Protein AF-W7CV88-F1 (afdb_monomer)

Structure (mmCIF, N/CA/C/O backbone):
data_AF-W7CV88-F1
#
_entry.id   AF-W7CV88-F1
#
loop_
_atom_site.group_PDB
_atom_site.id
_atom_site.type_symbol
_atom_site.label_atom_id
_atom_site.label_alt_id
_atom_site.label_comp_id
_atom_site.label_asym_id
_atom_site.label_entity_id
_atom_site.label_seq_id
_atom_site.pdbx_PDB_ins_code
_atom_site.Cartn_x
_atom_site.Cartn_y
_atom_site.Cartn_z
_atom_site.occupancy
_atom_site.B_iso_or_equiv
_atom_site.auth_seq_id
_atom_site.auth_comp_id
_atom_site.auth_asym_id
_atom_site.auth_atom_id
_atom_site.pdbx_PDB_model_num
ATOM 1 N N . MET A 1 1 ? -15.916 6.526 37.277 1.00 39.06 1 MET A N 1
ATOM 2 C CA . MET A 1 1 ? -16.493 6.506 35.914 1.00 39.06 1 MET A CA 1
ATOM 3 C C . MET A 1 1 ?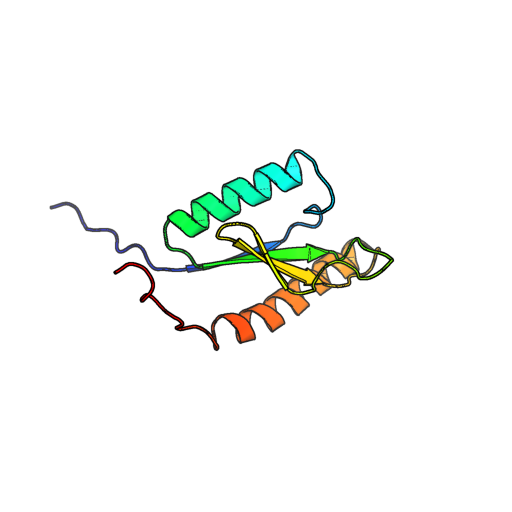 -15.337 6.392 34.941 1.00 39.06 1 MET A C 1
ATOM 5 O O . MET A 1 1 ? -14.360 7.098 35.146 1.00 39.06 1 MET A O 1
ATOM 9 N N . ILE A 1 2 ? -15.404 5.495 33.959 1.00 57.34 2 ILE A N 1
ATOM 10 C CA . ILE A 1 2 ? -14.391 5.403 32.898 1.00 57.34 2 ILE A CA 1
ATOM 11 C C . ILE A 1 2 ? -14.908 6.252 31.739 1.00 57.34 2 ILE A C 1
ATOM 13 O O . ILE A 1 2 ? -16.024 6.016 31.276 1.00 57.34 2 ILE A O 1
ATOM 17 N N . GLU A 1 3 ? -14.143 7.252 31.299 1.00 54.28 3 GLU A N 1
ATOM 18 C CA . GLU A 1 3 ? -14.485 7.989 3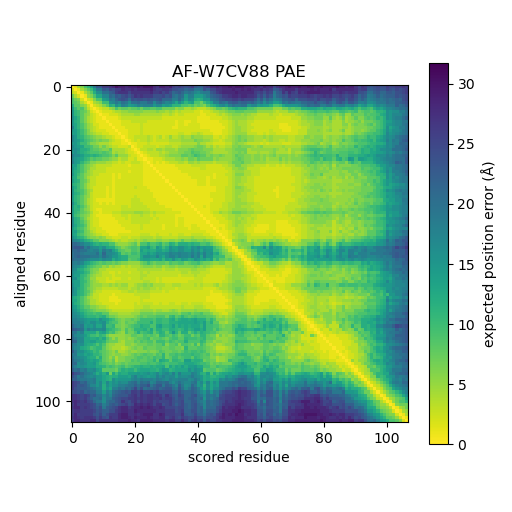0.083 1.00 54.28 3 GLU A CA 1
ATOM 19 C C . GLU A 1 3 ? -14.459 7.025 28.895 1.0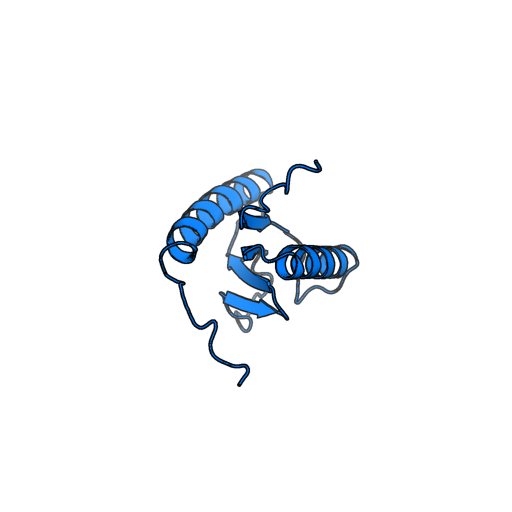0 54.28 3 GLU A C 1
ATOM 21 O O . GLU A 1 3 ? -13.439 6.404 28.598 1.00 54.28 3 GLU A O 1
ATOM 26 N N . ALA A 1 4 ? -15.593 6.887 28.210 1.00 59.00 4 ALA A N 1
ATOM 27 C CA . ALA A 1 4 ? -15.657 6.135 26.970 1.00 59.00 4 ALA A CA 1
ATOM 28 C C . ALA A 1 4 ? -14.926 6.928 25.878 1.00 59.00 4 ALA A C 1
ATOM 30 O O . ALA A 1 4 ? -15.513 7.804 25.237 1.00 59.00 4 ALA A O 1
ATOM 31 N N . THR A 1 5 ? -13.639 6.635 25.675 1.00 64.12 5 THR A N 1
ATOM 32 C CA . THR A 1 5 ? -12.825 7.244 24.618 1.00 64.12 5 THR A CA 1
ATOM 33 C C . THR A 1 5 ? -13.494 6.994 23.270 1.00 64.12 5 THR A C 1
ATOM 35 O O . THR A 1 5 ? -13.497 5.875 22.755 1.00 64.12 5 THR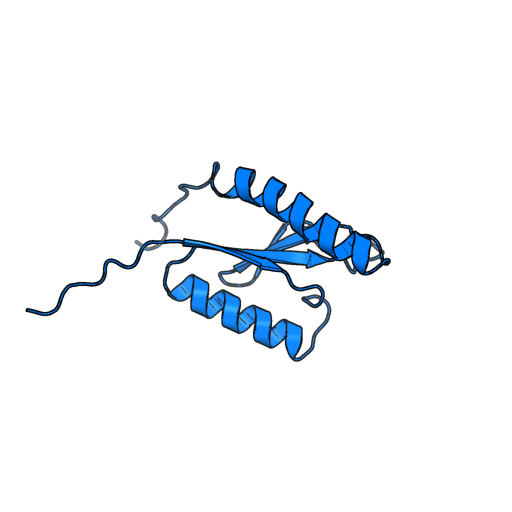 A O 1
ATOM 38 N N . THR A 1 6 ? -14.104 8.029 22.693 1.00 68.06 6 THR A N 1
ATOM 39 C CA . THR A 1 6 ? -14.875 7.897 21.455 1.00 68.06 6 THR A CA 1
ATOM 40 C C . THR A 1 6 ? -13.931 7.641 20.284 1.00 68.06 6 THR A C 1
ATOM 42 O O . THR A 1 6 ? -13.278 8.550 19.767 1.00 68.06 6 THR A O 1
ATOM 45 N N . PHE A 1 7 ? -13.847 6.379 19.852 1.00 74.56 7 PHE A N 1
ATOM 46 C CA . PHE A 1 7 ? -13.011 5.966 18.726 1.00 74.56 7 PHE A CA 1
ATOM 47 C C . PHE A 1 7 ? -13.485 6.621 17.424 1.00 74.56 7 PHE A C 1
ATOM 49 O O . PHE A 1 7 ? -14.389 6.151 16.731 1.00 74.56 7 PHE A O 1
ATOM 56 N N . ARG A 1 8 ? -12.851 7.741 17.073 1.00 86.31 8 ARG A N 1
ATOM 57 C CA . ARG A 1 8 ? -13.119 8.460 15.831 1.00 86.31 8 ARG A CA 1
ATOM 58 C C . ARG A 1 8 ? -12.669 7.620 14.638 1.00 86.31 8 ARG A C 1
ATOM 60 O O . ARG A 1 8 ? -11.491 7.305 14.499 1.00 86.31 8 ARG A O 1
ATOM 67 N N . LYS A 1 9 ? -13.584 7.345 13.707 1.00 89.12 9 LYS A N 1
ATOM 68 C CA . LYS A 1 9 ? -13.250 6.725 12.420 1.00 89.12 9 LYS A CA 1
ATOM 69 C C . LYS A 1 9 ? -12.309 7.627 11.606 1.00 89.12 9 LYS A C 1
ATOM 71 O O . LYS A 1 9 ? -12.672 8.746 11.241 1.00 89.12 9 LYS A O 1
ATOM 76 N N . LEU A 1 10 ? -11.103 7.133 11.321 1.00 91.31 10 LEU A N 1
ATOM 77 C CA . LEU A 1 10 ? -10.071 7.841 10.557 1.00 91.31 10 LEU A CA 1
ATOM 78 C C . LEU A 1 10 ? -10.039 7.406 9.084 1.00 91.31 10 LEU A C 1
ATOM 80 O O . LEU A 1 10 ? -10.470 6.307 8.735 1.00 91.31 10 LEU A O 1
ATOM 84 N N . ASN A 1 11 ? -9.493 8.275 8.227 1.00 89.56 11 ASN A N 1
ATOM 85 C CA . ASN A 1 11 ? -9.149 7.966 6.837 1.00 89.56 11 ASN A CA 1
ATOM 86 C C . ASN A 1 11 ? -7.623 7.916 6.719 1.00 89.56 11 ASN A C 1
ATOM 88 O O . ASN A 1 11 ? -6.962 8.953 6.796 1.00 89.56 11 ASN A O 1
ATOM 92 N N . ILE A 1 12 ? -7.074 6.717 6.555 1.00 91.31 12 ILE A N 1
ATOM 93 C CA . ILE A 1 12 ? -5.643 6.435 6.633 1.00 91.31 12 ILE A CA 1
ATOM 94 C C . ILE A 1 12 ? -5.133 6.102 5.231 1.00 91.31 12 ILE A C 1
ATOM 96 O O . ILE A 1 12 ? -5.638 5.201 4.563 1.00 91.31 12 ILE A O 1
ATOM 100 N N . LEU A 1 13 ? -4.125 6.852 4.783 1.00 92.06 13 LEU A N 1
ATOM 101 C CA . LEU A 1 13 ? -3.398 6.578 3.548 1.00 92.06 13 LEU A CA 1
ATOM 102 C C . LEU A 1 13 ? -2.057 5.943 3.912 1.00 92.06 13 LEU A C 1
ATOM 104 O O . LEU A 1 13 ? -1.139 6.643 4.336 1.00 92.06 13 LEU A O 1
ATOM 108 N N . MET A 1 14 ? -1.948 4.634 3.725 1.00 93.19 14 MET A N 1
ATOM 109 C CA . MET A 1 14 ? -0.673 3.929 3.794 1.00 93.19 14 MET A CA 1
ATOM 110 C C . MET A 1 14 ? 0.044 4.074 2.453 1.00 93.19 14 MET A C 1
ATOM 112 O O . MET A 1 14 ? -0.590 4.126 1.399 1.00 93.19 14 MET A O 1
ATOM 116 N N . VAL A 1 15 ? 1.370 4.173 2.481 1.00 90.81 15 VAL A N 1
ATOM 117 C CA . VAL A 1 15 ? 2.200 4.268 1.276 1.00 90.81 15 VAL A CA 1
ATOM 118 C C . VAL A 1 15 ? 3.318 3.250 1.411 1.00 90.81 15 VAL A C 1
ATOM 120 O O . VAL A 1 15 ? 4.160 3.390 2.295 1.00 90.81 15 VAL A O 1
ATOM 123 N N . SER A 1 16 ? 3.334 2.246 0.538 1.00 90.31 16 SER A N 1
ATOM 124 C CA . SER A 1 16 ? 4.446 1.302 0.432 1.00 90.31 16 SER A CA 1
ATOM 125 C C . SER A 1 16 ? 4.932 1.274 -1.001 1.00 90.31 16 SER A C 1
ATOM 127 O O . SER A 1 16 ? 4.138 1.113 -1.929 1.00 90.31 16 SER A O 1
ATOM 129 N N . ASP A 1 17 ? 6.243 1.405 -1.186 1.00 85.88 17 ASP A N 1
ATOM 130 C CA . ASP A 1 17 ? 6.826 1.125 -2.490 1.00 85.88 17 ASP A CA 1
ATOM 131 C C . ASP A 1 17 ? 6.645 -0.365 -2.794 1.00 85.88 17 ASP A C 1
ATOM 133 O O . ASP A 1 17 ? 6.231 -0.682 -3.895 1.00 85.88 17 ASP A O 1
ATOM 137 N N . ASP A 1 18 ? 6.864 -1.270 -1.835 1.00 86.12 18 ASP A N 1
ATOM 138 C CA . ASP A 1 18 ? 6.800 -2.720 -2.054 1.00 86.12 18 ASP A CA 1
ATOM 139 C C . ASP A 1 18 ? 5.437 -3.319 -1.663 1.00 86.12 18 ASP A C 1
ATOM 141 O O . ASP A 1 18 ? 4.971 -3.142 -0.532 1.00 86.12 18 ASP A O 1
ATOM 145 N N . PHE A 1 19 ? 4.780 -3.983 -2.618 1.00 88.75 19 PHE A N 1
ATOM 146 C CA . PHE A 1 19 ? 3.481 -4.644 -2.463 1.00 88.75 19 PHE A CA 1
ATOM 147 C C . PHE A 1 19 ? 3.196 -5.592 -3.649 1.00 88.75 19 PHE A C 1
ATOM 149 O O . PHE A 1 19 ? 3.924 -5.580 -4.649 1.00 88.75 19 PHE A O 1
ATOM 156 N N . TYR A 1 20 ? 2.112 -6.375 -3.570 1.00 81.44 20 TYR A N 1
ATOM 157 C CA . TYR A 1 20 ? 1.686 -7.314 -4.617 1.00 81.44 20 TYR A CA 1
ATOM 158 C C . TYR A 1 20 ? 1.654 -6.668 -6.022 1.00 81.44 20 TYR A C 1
ATOM 160 O O . TYR A 1 20 ? 1.088 -5.577 -6.198 1.00 81.44 20 TYR A O 1
ATOM 168 N N . PRO A 1 21 ? 2.277 -7.317 -7.027 1.00 79.81 21 PRO A N 1
ATOM 169 C CA . PRO A 1 21 ? 2.503 -8.764 -7.132 1.00 79.81 21 PRO A CA 1
ATOM 170 C C . PRO A 1 21 ? 3.825 -9.248 -6.521 1.00 79.81 21 PRO A C 1
ATOM 172 O O . PRO A 1 21 ? 4.076 -10.448 -6.475 1.00 79.81 21 PRO A O 1
ATOM 175 N N . ARG A 1 22 ? 4.682 -8.338 -6.042 1.00 82.62 22 ARG A N 1
ATOM 176 C CA . ARG A 1 22 ? 5.922 -8.724 -5.367 1.00 82.62 22 ARG A CA 1
ATOM 177 C C . ARG A 1 22 ? 5.600 -9.325 -4.009 1.00 82.62 22 ARG A C 1
ATOM 179 O O . ARG A 1 22 ? 5.137 -8.628 -3.108 1.00 82.62 22 ARG A O 1
ATOM 186 N N . VAL A 1 23 ? 5.860 -10.619 -3.875 1.00 82.69 23 VAL A N 1
ATOM 187 C CA . VAL A 1 23 ? 5.748 -11.328 -2.603 1.00 82.69 23 VAL A CA 1
ATOM 188 C C . VAL A 1 23 ? 7.039 -11.127 -1.812 1.00 82.69 23 VAL A C 1
ATOM 190 O O . VAL A 1 23 ? 8.137 -11.299 -2.336 1.00 82.69 23 VAL A O 1
ATOM 193 N N . GLY A 1 24 ? 6.904 -10.758 -0.542 1.00 89.12 24 GLY A N 1
ATOM 194 C CA . GLY A 1 24 ? 8.020 -10.528 0.367 1.00 89.12 24 GLY A CA 1
ATOM 195 C C . GLY A 1 24 ? 7.526 -10.117 1.751 1.00 89.12 24 GLY A C 1
ATOM 196 O O . GLY A 1 24 ? 6.359 -9.759 1.920 1.00 89.12 24 GLY A O 1
ATOM 197 N N . GLY A 1 25 ? 8.417 -10.143 2.747 1.00 91.12 25 GLY A N 1
ATOM 198 C CA . GLY A 1 25 ? 8.057 -9.838 4.138 1.00 91.12 25 GLY A CA 1
ATOM 199 C C . GLY A 1 25 ? 7.445 -8.444 4.325 1.00 91.12 25 GLY A C 1
ATOM 200 O O . GLY A 1 25 ? 6.519 -8.287 5.114 1.00 91.12 25 GLY A O 1
ATOM 201 N N . ILE A 1 26 ? 7.892 -7.450 3.544 1.00 91.88 26 ILE A N 1
ATOM 202 C CA . ILE A 1 26 ? 7.329 -6.090 3.562 1.00 91.88 26 ILE A CA 1
ATOM 203 C C . ILE A 1 26 ? 5.884 -6.095 3.047 1.00 91.88 26 ILE A C 1
ATOM 205 O O . ILE A 1 26 ? 5.008 -5.549 3.711 1.00 91.88 26 ILE A O 1
ATOM 209 N N . ALA A 1 27 ? 5.616 -6.735 1.904 1.00 91.56 27 ALA A N 1
ATOM 210 C CA . ALA A 1 27 ? 4.275 -6.801 1.323 1.00 91.56 27 ALA A CA 1
ATOM 211 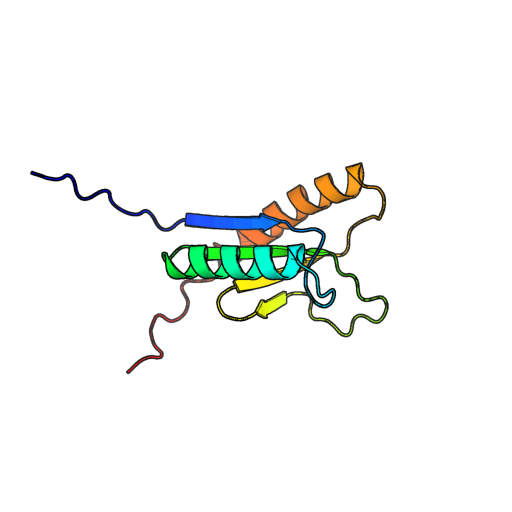C C . ALA A 1 27 ? 3.273 -7.500 2.261 1.00 91.56 27 ALA A C 1
ATOM 213 O O . ALA A 1 27 ? 2.180 -6.978 2.483 1.00 91.56 27 ALA A O 1
ATOM 214 N N . ALA A 1 28 ? 3.676 -8.623 2.869 1.00 92.69 28 ALA A N 1
ATOM 215 C CA . ALA A 1 28 ? 2.866 -9.341 3.854 1.00 92.69 28 ALA A CA 1
ATOM 216 C C . ALA A 1 28 ? 2.596 -8.486 5.106 1.00 92.69 28 ALA A C 1
ATOM 218 O O . ALA A 1 28 ? 1.449 -8.321 5.512 1.00 92.69 28 ALA A O 1
ATOM 219 N N . HIS A 1 29 ? 3.633 -7.868 5.681 1.00 94.44 29 HIS A N 1
ATOM 220 C CA . HIS A 1 29 ? 3.499 -7.011 6.863 1.00 94.44 29 HIS A CA 1
ATOM 221 C C . HIS A 1 29 ? 2.604 -5.786 6.610 1.00 94.44 29 HIS A C 1
ATOM 223 O O . HIS A 1 29 ? 1.763 -5.442 7.441 1.00 94.44 29 HIS A O 1
ATOM 229 N N . VAL A 1 30 ? 2.740 -5.151 5.440 1.00 94.69 30 VAL A N 1
ATOM 230 C CA . VAL A 1 30 ? 1.884 -4.037 5.015 1.00 94.69 30 VAL A CA 1
ATOM 231 C C . VAL A 1 30 ? 0.430 -4.484 4.867 1.00 94.69 30 VAL A C 1
ATOM 233 O O . VAL A 1 30 ? -0.455 -3.743 5.297 1.00 94.69 30 VAL A O 1
ATOM 236 N N . LEU A 1 31 ? 0.166 -5.669 4.303 1.00 93.62 31 LEU A N 1
ATOM 237 C CA . LEU A 1 31 ? -1.191 -6.206 4.187 1.00 93.62 31 LEU A CA 1
ATOM 238 C C . LEU A 1 31 ? -1.813 -6.461 5.568 1.00 93.62 31 LEU A C 1
ATOM 240 O O . LEU A 1 31 ? -2.900 -5.954 5.834 1.00 93.62 31 LEU A O 1
ATOM 244 N N . GLU A 1 32 ? -1.118 -7.165 6.463 1.00 95.12 32 GLU A N 1
ATOM 245 C CA . GLU A 1 32 ? -1.653 -7.508 7.789 1.00 95.12 32 GLU A CA 1
ATOM 246 C C . GLU A 1 32 ? -1.878 -6.276 8.682 1.00 95.12 32 GLU A C 1
ATOM 248 O O . GLU A 1 32 ? -2.930 -6.158 9.311 1.00 95.12 32 GLU A O 1
ATOM 253 N N . ILE A 1 33 ? -0.976 -5.284 8.661 1.00 96.00 33 ILE A N 1
ATOM 254 C CA . ILE A 1 33 ? -1.227 -3.999 9.337 1.00 96.00 33 ILE A CA 1
ATOM 255 C C . ILE A 1 33 ? -2.434 -3.281 8.721 1.00 96.00 33 ILE A C 1
ATOM 257 O O . ILE A 1 33 ? -3.292 -2.781 9.450 1.00 96.00 33 ILE A O 1
ATOM 261 N N . SER A 1 34 ? -2.532 -3.236 7.388 1.00 95.00 34 SER A N 1
ATOM 262 C CA . SER A 1 34 ? -3.650 -2.571 6.707 1.00 95.00 34 SER A CA 1
ATOM 263 C C . SER A 1 34 ? -4.995 -3.221 7.057 1.00 95.00 34 SER A C 1
ATOM 265 O O . SER A 1 34 ? -5.970 -2.510 7.312 1.00 95.00 34 SER A O 1
ATOM 267 N N . LYS A 1 35 ? -5.041 -4.560 7.127 1.00 94.62 35 LYS A N 1
ATOM 268 C CA . LYS A 1 35 ? -6.204 -5.343 7.569 1.00 94.62 35 LYS A CA 1
ATOM 269 C C . LYS A 1 35 ? -6.588 -5.019 9.004 1.00 94.62 35 LYS A C 1
ATOM 271 O O . LYS A 1 35 ? -7.736 -4.649 9.235 1.00 94.62 35 LYS A O 1
ATOM 276 N N . ALA A 1 36 ? -5.642 -5.107 9.941 1.00 95.44 36 ALA A N 1
ATOM 277 C CA . ALA A 1 36 ? -5.892 -4.862 11.360 1.00 95.44 36 ALA A CA 1
ATOM 278 C C . ALA A 1 36 ? -6.437 -3.443 11.599 1.00 95.44 36 ALA A C 1
ATOM 280 O O . ALA A 1 36 ? -7.457 -3.264 12.262 1.00 95.44 36 ALA A O 1
ATOM 281 N N . ILE A 1 37 ? -5.832 -2.428 10.972 1.00 93.94 37 ILE A N 1
ATOM 282 C CA . ILE A 1 37 ? -6.312 -1.039 11.038 1.00 93.94 37 ILE A CA 1
ATOM 283 C C . ILE A 1 37 ? -7.724 -0.908 10.435 1.00 93.94 37 ILE A C 1
ATOM 285 O O . ILE A 1 37 ? -8.558 -0.180 10.977 1.00 93.94 37 ILE A O 1
ATOM 289 N N . SER A 1 38 ? -8.028 -1.620 9.344 1.00 92.69 38 SER A N 1
ATOM 290 C CA . SER A 1 38 ? -9.373 -1.623 8.756 1.00 92.69 38 SER A CA 1
ATOM 291 C C . SER A 1 38 ? -10.409 -2.336 9.635 1.00 92.69 38 SER A C 1
ATOM 293 O O . SER A 1 38 ? -11.561 -1.905 9.685 1.00 92.69 38 SER A O 1
ATOM 295 N N . GLN A 1 39 ? -10.019 -3.405 10.335 1.00 92.00 39 GLN A N 1
ATOM 296 C CA . GLN A 1 39 ? -10.869 -4.159 11.268 1.00 92.00 39 GLN A CA 1
ATOM 297 C C . GLN A 1 39 ? -11.194 -3.354 12.536 1.00 92.00 39 GLN A C 1
ATOM 299 O O . GLN A 1 39 ? -12.300 -3.466 13.054 1.00 92.00 39 GLN A O 1
ATOM 304 N N . LEU A 1 40 ? -10.312 -2.437 12.954 1.00 91.88 40 LEU A N 1
ATOM 305 C CA . LEU A 1 40 ? -10.599 -1.399 13.962 1.00 91.88 40 LEU A CA 1
ATOM 306 C C . LEU A 1 40 ? -11.599 -0.319 13.472 1.00 91.88 40 LEU A C 1
ATOM 308 O O . LEU A 1 40 ? -11.788 0.717 14.109 1.00 91.88 40 LEU A O 1
ATOM 312 N N . GLY A 1 41 ? -12.242 -0.526 12.318 1.00 91.06 41 GLY A N 1
ATOM 313 C CA . GLY A 1 41 ? -13.298 0.328 11.772 1.00 91.06 41 GLY A CA 1
ATOM 314 C C . GLY A 1 41 ? -12.802 1.554 11.000 1.00 91.06 41 GLY A C 1
ATOM 315 O O . GLY A 1 41 ? -13.623 2.347 10.523 1.00 91.06 41 GLY A O 1
ATOM 316 N N . HIS A 1 42 ? -11.489 1.737 10.846 1.00 91.25 42 HIS A N 1
ATOM 317 C CA . HIS A 1 42 ? -10.907 2.839 10.077 1.00 91.25 42 HIS A CA 1
ATOM 318 C C . HIS A 1 42 ? -10.954 2.575 8.564 1.00 91.25 42 HIS A C 1
ATOM 320 O O . HIS A 1 42 ? -10.975 1.437 8.110 1.00 91.25 42 HIS A O 1
ATOM 326 N N . ASN A 1 43 ? -10.972 3.636 7.755 1.00 90.06 43 ASN A N 1
ATOM 327 C CA . ASN A 1 43 ? -10.887 3.508 6.300 1.00 90.06 43 ASN A CA 1
ATOM 328 C C . ASN A 1 43 ? -9.412 3.486 5.884 1.00 90.06 43 ASN A C 1
ATOM 330 O O . ASN A 1 43 ? -8.741 4.514 6.003 1.00 90.06 43 ASN A O 1
ATOM 334 N N . VAL A 1 44 ? -8.920 2.358 5.368 1.00 92.38 44 VAL A N 1
ATOM 335 C CA . VAL A 1 44 ? -7.528 2.212 4.914 1.00 92.38 44 VAL A CA 1
ATOM 336 C C . VAL A 1 44 ? -7.450 2.203 3.389 1.00 92.38 44 VAL A C 1
ATOM 338 O O . VAL A 1 44 ? -8.160 1.460 2.713 1.00 92.38 44 VAL A O 1
ATOM 341 N N . VAL A 1 45 ? -6.559 3.030 2.844 1.00 93.19 45 VAL A N 1
ATOM 342 C CA . VAL A 1 45 ? -6.164 3.004 1.433 1.00 93.19 45 VAL A CA 1
ATOM 343 C C . VAL A 1 45 ? -4.658 2.805 1.365 1.00 93.19 45 VAL A C 1
ATOM 345 O O . VAL A 1 45 ? -3.908 3.614 1.912 1.00 93.19 45 VAL A O 1
ATOM 348 N N . LEU A 1 46 ? -4.213 1.768 0.663 1.00 93.00 46 LEU A N 1
ATOM 349 C CA . LEU A 1 46 ? -2.805 1.516 0.396 1.00 93.00 46 LEU A CA 1
ATOM 350 C C . LEU A 1 46 ? -2.426 2.062 -0.982 1.00 93.00 46 LEU A C 1
ATOM 352 O O . LEU A 1 46 ? -2.932 1.610 -2.004 1.00 93.00 46 LEU A O 1
ATOM 356 N N . LEU A 1 47 ? -1.510 3.022 -1.016 1.00 91.81 47 LEU A N 1
ATOM 357 C CA . LEU A 1 47 ? -0.923 3.558 -2.236 1.00 91.81 47 LEU A CA 1
ATOM 358 C C . LEU A 1 47 ? 0.403 2.849 -2.527 1.00 91.81 47 LEU A C 1
ATOM 360 O O . LEU A 1 47 ? 1.316 2.889 -1.702 1.00 91.81 47 LEU A O 1
ATOM 364 N N . THR A 1 48 ? 0.526 2.251 -3.709 1.00 91.31 48 THR A N 1
ATOM 365 C CA . THR A 1 48 ? 1.742 1.539 -4.125 1.00 91.31 48 THR A CA 1
ATOM 366 C C . THR A 1 48 ? 2.131 1.826 -5.577 1.00 91.31 48 THR A C 1
ATOM 368 O O . THR A 1 48 ? 1.410 2.503 -6.318 1.00 91.31 48 THR A O 1
ATOM 371 N N . LYS A 1 49 ? 3.321 1.382 -5.980 1.00 87.88 49 LYS A N 1
ATOM 372 C CA . LYS A 1 49 ? 3.863 1.574 -7.326 1.00 87.88 49 LYS A CA 1
ATOM 373 C C . LYS A 1 49 ? 3.266 0.549 -8.301 1.00 87.88 49 LYS A C 1
ATOM 375 O O . LYS A 1 49 ? 3.071 -0.612 -7.960 1.00 87.88 49 LYS A O 1
ATOM 380 N N . ILE A 1 50 ? 3.013 0.964 -9.546 1.00 83.69 50 ILE A N 1
ATOM 381 C CA . ILE A 1 50 ? 2.837 0.008 -10.654 1.00 83.69 50 ILE A CA 1
ATOM 382 C C . ILE A 1 50 ? 4.207 -0.615 -10.951 1.00 83.69 50 ILE A C 1
ATOM 384 O O . ILE A 1 50 ? 5.114 0.088 -11.402 1.00 83.69 50 ILE A O 1
ATOM 388 N N . TYR A 1 51 ? 4.352 -1.911 -10.671 1.00 72.81 51 TYR A N 1
ATOM 389 C CA . TYR A 1 51 ? 5.536 -2.710 -11.026 1.00 72.81 51 TYR A CA 1
ATOM 390 C C . TYR A 1 51 ? 5.441 -3.424 -12.359 1.00 72.81 51 TYR A C 1
ATOM 392 O O . TYR A 1 51 ? 6.436 -3.944 -12.852 1.00 72.81 51 TYR A O 1
ATOM 400 N N . ASP A 1 52 ? 4.238 -3.451 -12.898 1.00 67.12 52 ASP A N 1
ATOM 401 C CA . ASP A 1 52 ? 3.873 -4.197 -14.074 1.00 67.12 52 ASP A CA 1
ATOM 402 C C . ASP A 1 52 ? 4.313 -3.450 -15.351 1.00 67.12 52 ASP A C 1
ATOM 404 O O . ASP A 1 52 ? 3.867 -2.315 -15.562 1.00 67.12 52 ASP A O 1
ATOM 408 N N . PRO A 1 53 ? 5.191 -4.038 -16.190 1.00 62.06 53 PRO A N 1
ATOM 409 C CA . PRO A 1 53 ? 5.536 -3.478 -17.493 1.00 62.06 53 PRO A CA 1
ATOM 410 C C . PRO A 1 53 ? 4.427 -3.667 -18.546 1.00 62.06 53 PRO A C 1
ATOM 412 O O . PRO A 1 53 ? 4.409 -2.931 -19.533 1.00 62.06 53 PRO A O 1
ATOM 415 N N . HIS A 1 54 ? 3.512 -4.618 -18.340 1.00 67.25 54 HIS A N 1
ATOM 416 C CA . HIS A 1 54 ? 2.478 -5.051 -19.285 1.00 67.25 54 HIS A CA 1
ATOM 417 C C . HIS A 1 54 ? 1.087 -4.449 -18.998 1.00 67.25 54 HIS A C 1
ATOM 419 O O . HIS A 1 54 ? 0.246 -4.420 -19.892 1.00 67.25 54 HIS A O 1
ATOM 425 N N . HIS A 1 55 ? 0.882 -3.854 -17.816 1.00 65.69 55 HIS A N 1
ATOM 426 C CA . HIS A 1 55 ? -0.381 -3.237 -17.358 1.00 65.69 55 HIS A CA 1
ATOM 427 C C . HIS A 1 55 ? -1.564 -4.211 -17.208 1.00 65.69 55 HIS A C 1
ATOM 429 O O . HIS A 1 55 ? -2.721 -3.815 -17.343 1.00 65.69 55 HIS A O 1
ATOM 435 N N . GLU A 1 56 ? -1.269 -5.464 -16.883 1.00 72.25 56 GLU A N 1
ATOM 436 C CA . GLU A 1 56 ? -2.231 -6.507 -16.525 1.00 72.25 56 GLU A CA 1
ATOM 437 C C . GLU A 1 56 ? -2.895 -6.219 -15.165 1.00 72.25 56 GLU A C 1
ATOM 439 O O . GLU A 1 56 ? -4.069 -6.527 -14.958 1.00 72.25 56 GLU A O 1
ATOM 444 N N . LEU A 1 57 ? -2.172 -5.582 -14.235 1.00 77.31 57 LEU A N 1
ATOM 445 C CA . LEU A 1 57 ? -2.690 -5.246 -12.909 1.00 77.31 57 LEU A CA 1
ATOM 446 C C . LEU A 1 57 ? -3.534 -3.960 -12.884 1.00 77.31 57 LEU A C 1
ATOM 448 O O . LEU A 1 57 ? -3.089 -2.908 -13.360 1.00 77.31 57 LEU A O 1
ATOM 452 N N . PRO A 1 58 ? -4.700 -3.978 -12.209 1.00 84.06 58 PRO A N 1
ATOM 453 C CA . PRO A 1 58 ? -5.574 -2.819 -12.121 1.00 84.06 58 PRO A CA 1
ATOM 454 C C . PRO A 1 58 ? -4.939 -1.664 -11.329 1.00 84.06 58 PRO A C 1
ATOM 456 O O . PRO A 1 58 ? -4.231 -1.851 -10.329 1.00 84.06 58 PRO A O 1
ATOM 459 N N . GLU A 1 59 ? -5.261 -0.434 -11.748 1.00 86.50 59 GLU A N 1
ATOM 460 C CA . GLU A 1 59 ? -4.904 0.805 -11.037 1.00 86.50 59 GLU A CA 1
ATOM 461 C C . GLU A 1 59 ? -5.507 0.896 -9.626 1.00 86.50 59 GLU A C 1
ATOM 463 O O . GLU A 1 59 ? -5.025 1.672 -8.792 1.00 86.50 59 GLU A O 1
ATOM 468 N N . GLU A 1 60 ? -6.586 0.162 -9.373 1.00 89.12 60 GLU A N 1
ATOM 469 C CA . GLU A 1 60 ? -7.326 0.154 -8.120 1.00 89.12 60 GLU A CA 1
ATOM 470 C C . GLU A 1 60 ? -8.041 -1.188 -7.943 1.00 89.12 60 GLU A C 1
ATOM 472 O O . GLU A 1 60 ? -8.738 -1.636 -8.849 1.00 89.12 60 GLU A O 1
ATOM 477 N N . GLU A 1 61 ? -7.885 -1.810 -6.777 1.00 90.12 61 GLU A N 1
ATOM 478 C CA . GLU A 1 61 ? -8.550 -3.064 -6.410 1.00 90.12 61 GLU A CA 1
ATOM 479 C C . GLU A 1 61 ? -8.818 -3.129 -4.898 1.00 90.12 61 GLU A C 1
ATOM 481 O O . GLU A 1 61 ? -8.339 -2.296 -4.123 1.00 90.12 61 GLU A O 1
ATOM 486 N N . MET A 1 62 ? -9.574 -4.141 -4.475 1.00 89.50 62 MET A N 1
ATOM 487 C CA . MET A 1 62 ? -9.692 -4.533 -3.072 1.00 89.50 62 MET A CA 1
ATOM 488 C C . MET A 1 62 ? -8.876 -5.807 -2.856 1.00 89.50 62 MET A C 1
ATOM 490 O O . MET A 1 62 ? -9.139 -6.810 -3.512 1.00 89.50 62 MET A O 1
ATOM 494 N N . VAL A 1 63 ? -7.914 -5.767 -1.935 1.00 88.62 63 VAL A N 1
ATOM 495 C CA . VAL A 1 63 ? -7.216 -6.958 -1.433 1.00 88.62 63 VAL A CA 1
ATOM 496 C C . VAL A 1 63 ? -7.685 -7.163 -0.001 1.00 88.62 63 VAL A C 1
ATOM 498 O O . VAL A 1 63 ? -7.410 -6.335 0.871 1.00 88.62 63 VAL A O 1
ATOM 501 N N . ASP A 1 64 ? -8.452 -8.227 0.226 1.00 87.12 64 ASP A N 1
ATOM 502 C CA . ASP A 1 64 ? -9.199 -8.454 1.465 1.00 87.12 64 ASP A CA 1
ATOM 503 C C . ASP A 1 64 ? -10.065 -7.225 1.835 1.00 87.12 64 ASP A C 1
ATOM 505 O O . ASP A 1 64 ? -10.925 -6.801 1.062 1.00 87.12 64 ASP A O 1
ATOM 509 N N . THR A 1 65 ? -9.831 -6.611 2.997 1.00 85.56 65 THR A N 1
ATOM 510 C CA . THR A 1 65 ? -10.521 -5.391 3.456 1.00 85.56 65 THR A CA 1
ATOM 511 C C . THR A 1 65 ? -9.849 -4.091 2.999 1.00 85.56 65 THR A C 1
ATOM 513 O O . THR A 1 65 ? -10.349 -3.000 3.277 1.00 85.56 65 THR A O 1
ATOM 516 N N . VAL A 1 66 ? -8.718 -4.173 2.294 1.00 89.12 66 VAL A N 1
ATOM 517 C CA . VAL A 1 66 ? -7.820 -3.044 2.029 1.00 89.12 66 VAL A CA 1
ATOM 518 C C . VAL A 1 66 ? -7.972 -2.565 0.591 1.00 89.12 66 VAL A C 1
ATOM 520 O O . VAL A 1 66 ? -7.786 -3.322 -0.361 1.00 89.12 66 VAL A O 1
ATOM 523 N N . ARG A 1 67 ? -8.249 -1.270 0.410 1.00 91.06 67 ARG A N 1
ATOM 524 C CA . ARG A 1 67 ? -8.291 -0.661 -0.923 1.00 91.06 67 ARG A CA 1
ATOM 525 C C . ARG A 1 67 ? -6.881 -0.361 -1.414 1.00 91.06 67 ARG A C 1
ATOM 527 O O . ARG A 1 67 ? -6.239 0.570 -0.924 1.00 91.06 67 ARG A O 1
ATOM 534 N N . VAL A 1 68 ? -6.420 -1.113 -2.404 1.00 91.38 68 VAL A N 1
ATOM 535 C CA . VAL A 1 68 ? -5.090 -0.982 -2.999 1.00 91.38 68 VAL A CA 1
ATOM 536 C C . VAL A 1 68 ? -5.181 -0.098 -4.234 1.00 91.38 68 VAL A C 1
ATOM 538 O O . VAL A 1 68 ? -6.048 -0.257 -5.086 1.00 91.38 68 VAL A O 1
ATOM 541 N N . VAL A 1 69 ? -4.288 0.880 -4.315 1.00 91.06 69 VAL A N 1
ATOM 542 C CA . VAL A 1 69 ? -4.277 1.919 -5.338 1.00 91.06 69 VAL A CA 1
ATOM 543 C C . VAL A 1 69 ? -2.877 1.995 -5.918 1.00 91.06 69 VAL A C 1
ATOM 545 O O . VAL A 1 69 ? -1.941 2.461 -5.265 1.00 91.06 69 VAL A O 1
ATOM 548 N N . ARG A 1 70 ? -2.726 1.581 -7.172 1.00 88.75 70 ARG A N 1
ATOM 549 C CA . ARG A 1 70 ? -1.450 1.656 -7.875 1.00 88.75 70 ARG A CA 1
ATOM 550 C C . ARG A 1 70 ? -1.283 3.017 -8.545 1.00 88.75 70 ARG A C 1
ATOM 552 O O . ARG A 1 70 ? -2.243 3.668 -8.974 1.00 88.75 70 ARG A O 1
ATOM 559 N N . VAL A 1 71 ? -0.040 3.485 -8.610 1.00 87.81 71 VAL A N 1
ATOM 560 C CA . VAL A 1 71 ? 0.345 4.695 -9.341 1.00 87.81 71 VAL A CA 1
ATOM 561 C C . VAL A 1 71 ? 1.670 4.508 -10.072 1.00 87.81 71 VAL A C 1
ATOM 563 O O . VAL A 1 71 ? 2.660 4.048 -9.506 1.00 87.81 71 VAL A O 1
ATOM 566 N N . ARG A 1 72 ? 1.724 4.945 -11.335 1.00 84.06 72 ARG A N 1
ATOM 567 C CA . ARG A 1 72 ? 2.993 5.091 -12.062 1.00 84.06 72 ARG A CA 1
ATOM 568 C C . ARG A 1 72 ? 3.826 6.198 -11.404 1.00 84.06 72 ARG A C 1
ATOM 570 O O . ARG A 1 72 ? 3.335 7.323 -11.256 1.00 84.06 72 ARG A O 1
ATOM 577 N N . VAL A 1 73 ? 5.059 5.895 -11.01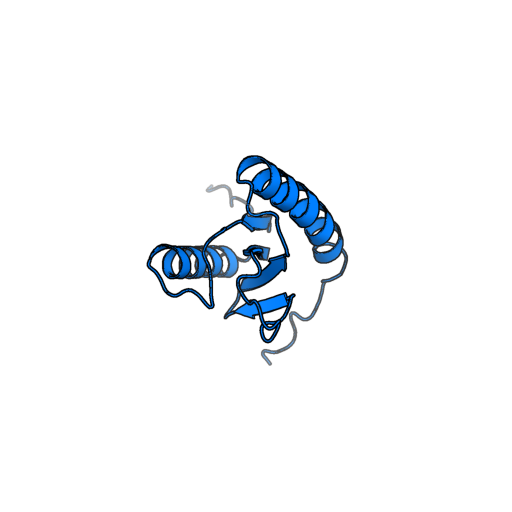3 1.00 82.00 73 VAL A N 1
ATOM 578 C CA . VAL A 1 73 ? 6.006 6.823 -10.369 1.00 82.00 73 VAL A CA 1
ATOM 579 C C . VAL A 1 73 ? 7.386 6.703 -11.017 1.00 82.00 73 VAL A C 1
ATOM 581 O O . VAL A 1 73 ? 7.696 5.690 -11.632 1.00 82.00 73 VAL A O 1
ATOM 584 N N . SER A 1 74 ? 8.206 7.747 -10.906 1.00 76.75 74 SER A N 1
ATOM 585 C CA . SER A 1 74 ? 9.581 7.763 -11.418 1.00 76.75 74 SER A CA 1
ATOM 586 C C . SER A 1 74 ? 10.492 6.824 -10.622 1.00 76.75 74 SER A C 1
ATOM 588 O O . SER A 1 74 ? 10.368 6.726 -9.404 1.00 76.75 74 SER A O 1
ATOM 590 N N . GLU A 1 75 ? 11.499 6.228 -11.263 1.00 76.00 75 GLU A N 1
ATOM 591 C CA . GLU A 1 75 ? 12.536 5.480 -10.540 1.00 76.00 75 GLU A CA 1
ATOM 592 C C . GLU A 1 75 ? 13.420 6.373 -9.653 1.00 76.00 75 GLU A C 1
ATOM 594 O O . GLU A 1 75 ? 13.993 5.910 -8.666 1.00 76.00 75 GLU A O 1
ATOM 599 N N . LYS A 1 76 ? 13.498 7.685 -9.914 1.00 79.56 76 LYS A N 1
ATOM 600 C CA . LYS A 1 76 ? 14.294 8.609 -9.091 1.00 79.56 76 LYS A CA 1
ATOM 601 C C . LYS A 1 76 ? 13.668 8.750 -7.694 1.00 79.56 76 LYS A C 1
ATOM 603 O O . LYS A 1 76 ? 12.653 9.424 -7.532 1.00 79.56 76 LYS A O 1
ATOM 608 N N . ARG A 1 77 ? 14.295 8.152 -6.667 1.00 72.75 77 ARG A N 1
ATOM 609 C CA . ARG A 1 77 ? 13.774 8.008 -5.282 1.00 72.75 77 ARG A CA 1
ATOM 610 C C . ARG A 1 77 ? 13.189 9.299 -4.678 1.00 72.75 77 ARG A C 1
ATOM 612 O O . ARG A 1 77 ? 12.095 9.263 -4.123 1.00 72.75 77 ARG A O 1
ATOM 619 N N . LYS A 1 78 ? 13.861 10.448 -4.842 1.00 74.31 78 LYS A N 1
ATOM 620 C CA . LYS A 1 78 ? 13.366 11.761 -4.364 1.00 74.31 78 LYS A CA 1
ATOM 621 C C . LYS A 1 78 ? 12.077 12.208 -5.082 1.00 74.31 78 LYS A C 1
ATOM 623 O O . LYS A 1 78 ? 11.150 12.691 -4.440 1.00 74.31 78 LYS A O 1
ATOM 628 N N . ILE A 1 79 ? 11.995 11.999 -6.399 1.00 77.81 79 ILE A N 1
ATOM 629 C CA . ILE A 1 79 ? 10.822 12.348 -7.222 1.00 77.81 79 ILE A CA 1
ATOM 630 C C . ILE A 1 79 ? 9.652 11.401 -6.915 1.00 77.81 79 ILE A C 1
ATOM 632 O O . ILE A 1 79 ? 8.515 11.848 -6.789 1.00 77.81 79 ILE A O 1
ATOM 636 N N . ARG A 1 80 ? 9.936 10.107 -6.729 1.00 78.81 80 ARG A N 1
ATOM 637 C CA . ARG A 1 80 ? 8.971 9.067 -6.339 1.00 78.81 80 ARG A CA 1
ATOM 638 C C . ARG A 1 80 ? 8.230 9.408 -5.048 1.00 78.81 80 ARG A C 1
ATOM 640 O O . ARG A 1 80 ? 7.003 9.409 -5.044 1.00 78.81 80 ARG A O 1
ATOM 647 N N . ALA A 1 81 ? 8.954 9.783 -3.992 1.00 75.06 81 ALA A N 1
ATOM 648 C CA . ALA A 1 81 ? 8.353 10.203 -2.724 1.00 75.06 81 ALA A CA 1
ATOM 649 C C . ALA A 1 81 ? 7.407 11.410 -2.897 1.00 75.06 81 ALA A C 1
ATOM 651 O O . ALA A 1 81 ? 6.273 11.394 -2.416 1.00 75.06 81 ALA A O 1
ATOM 652 N N . LEU A 1 82 ? 7.829 12.428 -3.658 1.00 78.38 82 LEU A N 1
ATOM 653 C CA . LEU A 1 82 ? 7.002 13.600 -3.962 1.00 78.38 82 LEU A CA 1
ATOM 654 C C . LEU A 1 82 ? 5.740 13.230 -4.765 1.00 78.38 82 LEU A C 1
ATOM 656 O O . LEU A 1 82 ? 4.644 13.708 -4.466 1.00 78.38 82 LEU A O 1
ATOM 660 N N . GLN A 1 83 ? 5.874 12.341 -5.752 1.00 82.06 83 GLN A N 1
ATOM 661 C CA . GLN A 1 83 ? 4.756 11.849 -6.558 1.00 82.06 83 GLN A CA 1
ATOM 662 C C . GLN A 1 83 ? 3.765 11.019 -5.736 1.00 82.06 83 GLN A C 1
ATOM 664 O O . GLN A 1 83 ? 2.561 11.195 -5.923 1.00 82.06 83 GLN A O 1
ATOM 669 N N . PHE A 1 84 ? 4.231 10.180 -4.807 1.00 81.25 84 PHE A N 1
ATOM 670 C CA . PHE A 1 84 ? 3.361 9.475 -3.864 1.00 81.25 84 PHE A CA 1
ATOM 671 C C . PHE A 1 84 ? 2.580 10.454 -2.981 1.00 81.25 84 PHE A C 1
ATOM 673 O O . PHE A 1 84 ? 1.355 10.359 -2.917 1.00 81.25 84 PHE A O 1
ATOM 680 N N . MET A 1 85 ? 3.236 11.456 -2.384 1.00 77.56 85 MET A N 1
ATOM 681 C CA . MET A 1 85 ? 2.546 12.474 -1.577 1.00 77.56 85 MET A CA 1
ATOM 682 C C . MET A 1 85 ? 1.495 13.251 -2.386 1.00 77.56 85 MET A C 1
ATOM 684 O O . MET A 1 85 ? 0.367 13.441 -1.924 1.00 77.56 85 MET A O 1
ATOM 688 N N . TYR A 1 86 ? 1.828 13.678 -3.609 1.00 80.69 86 TYR A N 1
ATOM 689 C CA . TYR A 1 86 ? 0.916 14.444 -4.462 1.00 80.69 86 TYR A CA 1
ATOM 690 C C . TYR A 1 86 ? -0.260 13.600 -4.982 1.00 80.69 86 TYR A C 1
ATOM 692 O O . TYR A 1 86 ? -1.424 13.982 -4.820 1.00 80.69 86 TYR A O 1
ATOM 700 N N . LYS A 1 87 ? 0.015 12.428 -5.576 1.00 77.75 87 LYS A N 1
ATOM 701 C CA . LYS A 1 87 ? -1.026 11.529 -6.105 1.00 77.75 87 LYS A CA 1
ATOM 702 C C . LYS A 1 87 ? -1.886 10.953 -4.984 1.00 77.75 87 LYS A C 1
ATOM 704 O O . LYS A 1 87 ? -3.104 10.896 -5.142 1.00 77.75 87 LYS A O 1
ATOM 709 N N . GLY A 1 88 ? -1.279 10.629 -3.843 1.00 71.44 88 GLY A N 1
ATOM 710 C CA . GLY A 1 88 ? -1.957 10.223 -2.618 1.00 71.44 88 GLY A CA 1
ATOM 711 C C . GLY A 1 88 ? -2.952 11.273 -2.139 1.00 71.44 88 GLY A C 1
ATOM 712 O O . GLY A 1 88 ? -4.140 10.981 -2.047 1.00 71.44 88 GLY A O 1
ATOM 713 N N . ARG A 1 89 ? -2.523 12.530 -1.946 1.00 71.31 89 ARG A N 1
ATOM 714 C CA . ARG A 1 89 ? -3.430 13.638 -1.578 1.00 71.31 89 ARG A CA 1
ATOM 715 C C . ARG A 1 89 ? -4.569 13.835 -2.593 1.00 71.31 89 ARG A C 1
ATOM 717 O O . ARG A 1 89 ? -5.709 14.059 -2.184 1.00 71.31 89 ARG A O 1
ATOM 724 N N . LYS A 1 90 ? -4.295 13.710 -3.900 1.00 68.88 90 LYS A N 1
ATOM 725 C CA . LYS A 1 90 ? -5.301 13.864 -4.971 1.00 68.88 90 LYS A CA 1
ATOM 726 C C . LYS A 1 90 ? -6.313 12.706 -5.027 1.00 68.88 90 LYS A C 1
ATOM 728 O O . LYS A 1 90 ? -7.505 12.976 -5.169 1.00 68.88 90 LYS A O 1
ATOM 733 N N . LYS A 1 91 ? -5.882 11.441 -4.891 1.00 66.25 91 LYS A N 1
ATOM 734 C CA . LYS A 1 91 ? -6.790 10.275 -4.814 1.00 66.25 91 LYS A CA 1
ATOM 735 C C . LYS A 1 91 ? -7.535 10.236 -3.460 1.00 66.25 91 LYS A C 1
ATOM 737 O O . LYS A 1 91 ? -8.725 9.931 -3.455 1.00 66.25 91 LYS A O 1
ATOM 742 N N . ASN A 1 92 ? -6.923 10.654 -2.345 1.00 61.06 92 ASN A N 1
ATOM 743 C CA . ASN A 1 92 ? -7.571 10.689 -1.022 1.00 61.06 92 ASN A CA 1
ATOM 744 C C . ASN A 1 92 ? -8.781 11.652 -1.003 1.00 61.06 92 ASN A C 1
ATOM 746 O O . ASN A 1 92 ? -9.890 11.208 -0.717 1.00 61.06 92 ASN A O 1
ATOM 750 N N . LYS A 1 93 ? -8.627 12.905 -1.480 1.00 53.56 93 LYS A N 1
ATOM 751 C CA . LYS A 1 93 ? -9.751 13.866 -1.631 1.00 53.56 93 LYS A CA 1
ATOM 752 C C . LYS A 1 93 ? -10.924 13.344 -2.480 1.00 53.56 93 LYS A C 1
ATOM 754 O O . LYS A 1 93 ? -12.055 13.760 -2.267 1.00 53.56 93 LYS A O 1
ATOM 759 N N . ARG A 1 94 ? -10.671 12.457 -3.452 1.00 49.44 94 ARG A N 1
ATOM 760 C CA . ARG A 1 94 ? -11.725 11.820 -4.267 1.00 49.44 94 ARG A CA 1
ATOM 761 C C . ARG A 1 94 ? -12.361 10.611 -3.579 1.00 49.44 94 ARG A C 1
ATOM 763 O O . ARG A 1 94 ? -13.530 10.338 -3.821 1.00 49.44 94 ARG A O 1
ATOM 770 N N . THR A 1 95 ? -11.610 9.904 -2.736 1.00 49.66 95 THR A N 1
ATOM 771 C CA . THR A 1 95 ? -12.073 8.684 -2.058 1.00 49.66 95 THR A CA 1
ATOM 772 C C . THR A 1 95 ? -13.002 9.029 -0.896 1.00 49.66 95 THR A C 1
ATOM 774 O O . THR A 1 95 ? -14.116 8.517 -0.831 1.00 49.66 95 THR A O 1
ATOM 777 N N . THR A 1 96 ? -12.593 9.961 -0.028 1.00 48.03 96 THR A N 1
ATOM 778 C CA . THR A 1 96 ? -13.399 10.410 1.123 1.00 48.03 96 THR A CA 1
ATOM 779 C C . THR A 1 96 ? -14.688 11.131 0.721 1.00 48.03 96 THR A C 1
ATOM 781 O O . THR A 1 96 ? -15.595 11.261 1.533 1.00 48.03 96 THR A O 1
ATOM 784 N N . SER A 1 97 ? -14.784 11.577 -0.536 1.00 41.31 97 SER A N 1
ATOM 785 C CA . SER A 1 97 ? -15.941 12.284 -1.091 1.00 41.31 97 SER A CA 1
ATOM 786 C C . SER A 1 97 ? -16.991 11.376 -1.752 1.00 41.31 97 SER A C 1
ATOM 788 O O . SER A 1 97 ? -18.058 11.887 -2.087 1.00 41.31 97 SER A O 1
ATOM 790 N N . LYS A 1 98 ? -16.714 10.085 -2.012 1.00 43.28 98 LYS A N 1
ATOM 791 C CA . LYS A 1 98 ? -17.588 9.235 -2.859 1.00 43.28 98 LYS A CA 1
ATOM 792 C C . LYS A 1 98 ? -18.169 7.972 -2.210 1.00 43.28 98 LYS A C 1
ATOM 794 O O . LYS A 1 98 ? -18.972 7.310 -2.861 1.00 43.28 98 LYS A O 1
ATOM 799 N N . ARG A 1 99 ? -17.813 7.646 -0.959 1.00 42.97 99 ARG A N 1
ATOM 800 C CA . ARG A 1 99 ? -18.463 6.598 -0.140 1.00 42.97 99 ARG A CA 1
ATOM 801 C C . ARG A 1 99 ? -18.481 7.019 1.343 1.00 42.97 99 ARG A C 1
ATOM 803 O O . ARG A 1 99 ? -17.462 7.520 1.804 1.00 42.97 99 ARG A O 1
ATOM 810 N N . ARG A 1 100 ? -19.518 6.835 2.180 1.00 42.28 100 ARG A N 1
ATOM 811 C CA . ARG A 1 100 ? -20.945 6.448 2.008 1.00 42.28 100 ARG A CA 1
ATOM 812 C C . ARG A 1 100 ? -21.270 5.443 0.894 1.00 42.28 100 ARG A C 1
ATOM 814 O O . ARG A 1 100 ? -21.750 5.844 -0.157 1.00 42.28 100 ARG A O 1
ATOM 821 N N . PHE A 1 101 ? -21.038 4.157 1.133 1.00 44.00 101 PHE A N 1
ATOM 822 C CA . PHE A 1 101 ? -21.676 3.061 0.393 1.00 44.00 101 PHE A CA 1
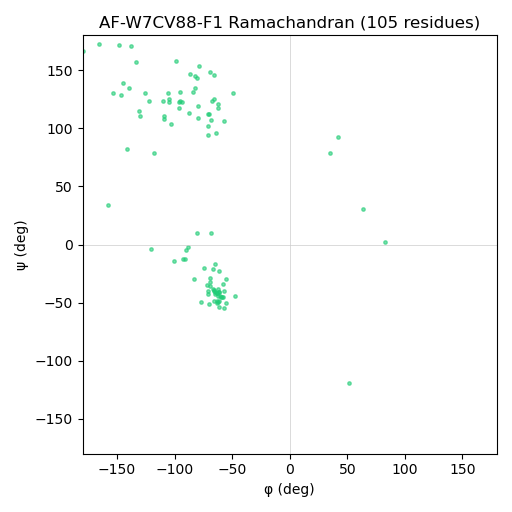ATOM 823 C C . PHE A 1 101 ? -21.876 1.880 1.349 1.00 44.00 101 PHE A C 1
ATOM 825 O O . PHE A 1 101 ? -20.920 1.496 2.020 1.00 44.00 101 PHE A O 1
ATOM 832 N N . SER A 1 102 ? -23.115 1.380 1.389 1.00 39.44 102 SER A N 1
ATOM 833 C CA . SER A 1 102 ? -23.550 0.062 1.881 1.00 39.44 102 SER A CA 1
ATOM 834 C C . SER A 1 102 ? -22.920 -0.458 3.183 1.00 39.44 102 SER A C 1
ATOM 836 O O . SER A 1 102 ? -21.940 -1.200 3.160 1.00 39.44 102 SER A O 1
ATOM 838 N N . SER A 1 103 ? -23.588 -0.166 4.301 1.00 37.59 103 SER A N 1
ATOM 839 C CA . SER A 1 103 ? -23.620 -1.024 5.499 1.00 37.59 103 SER A CA 1
ATOM 840 C C . SER A 1 103 ? -24.631 -2.178 5.372 1.00 37.59 103 SER A C 1
ATOM 842 O O . SER A 1 103 ? -24.894 -2.860 6.354 1.00 37.59 103 SER A O 1
ATOM 844 N N . ASP A 1 104 ? -25.185 -2.394 4.175 1.00 40.72 104 ASP A N 1
ATOM 845 C CA . ASP A 1 104 ? -26.322 -3.280 3.925 1.00 40.72 104 ASP A CA 1
ATOM 846 C C . ASP A 1 104 ? -25.900 -4.418 2.981 1.00 40.72 104 ASP A C 1
ATOM 848 O O . ASP A 1 104 ? -26.123 -4.366 1.772 1.00 40.72 104 ASP A O 1
ATOM 852 N N . SER A 1 105 ? -25.222 -5.430 3.530 1.00 39.03 105 SER A N 1
ATOM 853 C CA . SER A 1 105 ? -25.034 -6.737 2.872 1.00 39.03 105 SER A CA 1
ATOM 854 C C . SER A 1 105 ? -24.718 -7.864 3.870 1.00 39.03 105 SER A C 1
ATOM 856 O O . SER A 1 105 ? -23.931 -8.758 3.567 1.00 39.03 105 SER A O 1
ATOM 858 N N . LEU A 1 106 ? -25.293 -7.788 5.074 1.00 40.25 106 LEU A N 1
ATOM 859 C CA . LEU A 1 106 ? -25.378 -8.880 6.049 1.00 40.25 106 LEU A CA 1
ATOM 860 C C . LEU A 1 106 ? -26.752 -8.804 6.731 1.00 40.25 106 LEU A C 1
ATOM 862 O O . LEU A 1 106 ? -26.898 -8.213 7.801 1.00 40.25 106 LEU A O 1
ATOM 866 N N . ALA A 1 107 ? -27.744 -9.367 6.047 1.00 35.06 107 ALA A N 1
ATOM 867 C CA . ALA A 1 107 ? -29.076 -9.711 6.531 1.00 35.06 107 ALA A CA 1
ATOM 868 C C . ALA A 1 107 ? -29.422 -11.091 5.951 1.00 35.06 107 ALA A C 1
ATOM 870 O O . ALA A 1 107 ? -29.012 -11.321 4.788 1.00 35.06 107 ALA A O 1
#

Mean predicted aligned error: 9.69 Å

InterPro domains:
  IPR013534 Starch synthase, catalytic domain [PF08323] (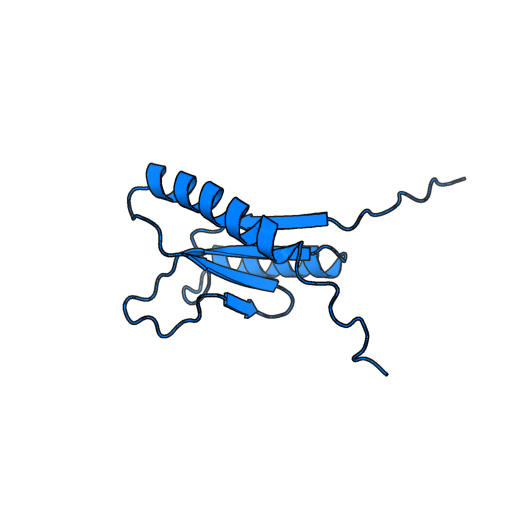11-77)

Foldseek 3Di:
DDPPPPPDAEADEAEDQDEPPDDDPVNVVVVVVQVVSVVSVHHAEYEYEPPDPPCPDDQWDDDPSYIYGYDHFDPPPVRRVVCCVVVSVVVSVVVVPPDPDDPPDDD

Nearest PDB structures (foldseek):
  4nc9-assembly5_B  TM=7.637E-01  e=2.854E-02  Mycolicibacterium smegmatis MC2 155
  2wtx-assembly1_C  TM=6.269E-01  e=3.098E-01  Escherichia c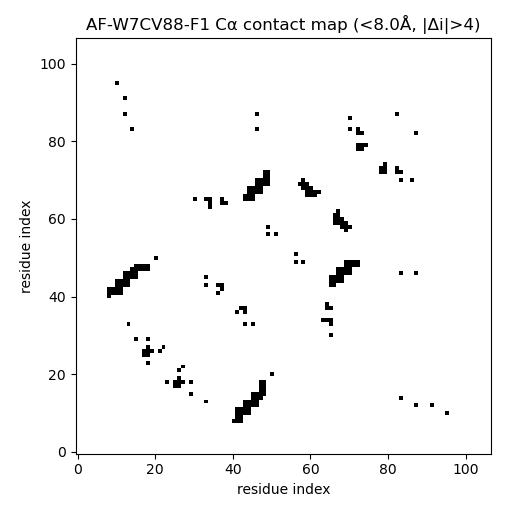oli K-12
  6j6x-assembly1_A  TM=2.914E-01  e=5.263E-01  Homo sapiens
  6j74-assembly1_A  TM=3.214E-01  e=1.165E+00  Homo sapiens

Sequence (107 aa):
MIEATTFRKLNILMVSDDFYPRVGGIAAHVLEISKAISQLGHNVVLLTKIYDPHHELPEEEMVDTVRVVRVRVSEKRKIRALQFMYKGRKKNKRTTSKRRFSSDSLA

Organism: NCBI:txid1265816

pLDDT: mean 77.33, std 17.35, range [35.06, 96.0]

Solvent-accessible surface area (backbone atoms only — not comparable to full-atom values): 6624 Å² total; per-residue (Å²): 136,81,83,80,77,77,83,74,75,46,82,43,78,47,76,40,78,64,42,83,90,52,83,50,73,64,24,53,52,53,49,54,52,41,37,54,51,30,72,74,63,27,48,42,34,39,38,32,53,59,82,62,93,82,64,84,68,70,56,60,51,70,58,87,83,27,36,39,34,43,39,86,68,57,87,54,66,74,58,25,55,53,46,48,56,51,51,46,55,60,51,46,66,55,50,73,71,69,52,91,72,79,96,78,86,85,128

Radius of gyration: 15.66 Å; Cα contacts (8 Å, |Δi|>4): 121; chains: 1; bounding box: 43×26×55 Å

Secondary structure (DSSP, 8-state):
-------PPPEEEEE-SS-TTS-SHHHHHHHHHHHHHHHTT-EEEEEEE---SS--S-SEEEETTEEEEEE---SSHHHHHHHHHHHHHHHHHHHTTT----S-S--